Protein AF-A0A810KVC4-F1 (afdb_monomer)

Structure (mmCIF, N/CA/C/O backbone):
data_AF-A0A810KVC4-F1
#
_entry.id   AF-A0A810KVC4-F1
#
loop_
_atom_site.group_PDB
_atom_site.id
_atom_site.type_symbol
_atom_site.label_atom_id
_atom_site.label_alt_id
_atom_site.label_comp_id
_atom_site.label_asym_id
_atom_site.label_entity_id
_atom_site.label_seq_id
_atom_site.pdbx_PDB_ins_code
_atom_site.Cartn_x
_atom_site.Cartn_y
_atom_site.Cartn_z
_atom_site.occupancy
_atom_site.B_iso_or_equiv
_atom_site.auth_seq_id
_atom_site.auth_comp_id
_atom_site.auth_asym_id
_atom_site.auth_atom_id
_atom_site.pdbx_PDB_model_num
ATOM 1 N N . MET A 1 1 ? 12.530 -41.867 -16.607 1.00 44.31 1 MET A N 1
ATOM 2 C CA . MET A 1 1 ? 12.886 -40.436 -16.521 1.00 44.31 1 MET A CA 1
ATOM 3 C C . MET A 1 1 ? 11.573 -39.671 -16.489 1.00 44.31 1 MET A C 1
ATOM 5 O O . MET A 1 1 ? 10.912 -39.566 -17.511 1.00 44.31 1 MET A O 1
ATOM 9 N N . THR A 1 2 ? 11.108 -39.337 -15.288 1.00 35.00 2 THR A N 1
ATOM 10 C CA . THR A 1 2 ? 9.745 -38.849 -15.027 1.00 35.00 2 THR A CA 1
ATOM 11 C C . THR A 1 2 ? 9.723 -37.329 -15.136 1.00 35.00 2 THR A C 1
ATOM 13 O O . THR A 1 2 ? 10.306 -36.657 -14.290 1.00 35.00 2 THR A O 1
ATOM 16 N N . THR A 1 3 ? 9.064 -36.787 -16.158 1.00 39.09 3 THR A N 1
ATOM 17 C CA . THR A 1 3 ? 8.837 -35.341 -16.299 1.00 39.09 3 THR A CA 1
ATOM 18 C C . THR A 1 3 ? 7.452 -35.015 -15.741 1.00 39.09 3 THR A C 1
ATOM 20 O O . THR A 1 3 ? 6.443 -35.468 -16.276 1.00 39.09 3 THR A O 1
ATOM 23 N N . LEU A 1 4 ? 7.413 -34.283 -14.625 1.00 44.81 4 LEU A N 1
ATOM 24 C CA . LEU A 1 4 ? 6.194 -33.745 -14.010 1.00 44.81 4 LEU A CA 1
ATOM 25 C C . LEU A 1 4 ? 5.683 -32.495 -14.765 1.00 44.81 4 LEU A C 1
ATOM 27 O O . LEU A 1 4 ? 6.444 -31.885 -15.519 1.00 44.81 4 LEU A O 1
ATOM 31 N N . PRO A 1 5 ? 4.391 -32.144 -14.606 1.00 47.75 5 PRO A N 1
ATOM 32 C CA . PRO A 1 5 ? 3.626 -31.386 -15.589 1.00 47.75 5 PRO A CA 1
ATOM 33 C C . PRO A 1 5 ? 3.784 -29.869 -15.453 1.00 47.75 5 PRO A C 1
ATOM 35 O O . PRO A 1 5 ? 4.042 -29.336 -14.374 1.00 47.75 5 PRO A O 1
ATOM 38 N N . GLY A 1 6 ? 3.566 -29.187 -16.581 1.00 47.91 6 GLY A N 1
ATOM 39 C CA . GLY A 1 6 ? 3.494 -27.736 -16.680 1.00 47.91 6 GLY A CA 1
ATOM 40 C C . GLY A 1 6 ? 2.522 -27.153 -15.661 1.00 47.91 6 GLY A C 1
ATOM 41 O O . GLY A 1 6 ? 1.334 -27.474 -15.639 1.00 47.91 6 GLY A O 1
ATOM 42 N N . THR A 1 7 ? 3.051 -26.282 -14.812 1.00 51.41 7 THR A N 1
ATOM 43 C CA . THR A 1 7 ? 2.269 -25.461 -13.904 1.00 51.41 7 THR A CA 1
ATOM 44 C C . THR A 1 7 ? 1.397 -24.520 -14.726 1.00 51.41 7 THR A C 1
ATOM 46 O O . THR A 1 7 ? 1.872 -23.622 -15.422 1.00 51.41 7 THR A O 1
ATOM 49 N N . CYS A 1 8 ? 0.089 -24.746 -14.650 1.00 43.12 8 CYS A N 1
ATOM 50 C CA . CYS A 1 8 ? -0.925 -23.820 -15.120 1.00 43.12 8 CYS A CA 1
ATOM 51 C C . CYS A 1 8 ? -0.794 -22.536 -14.283 1.00 4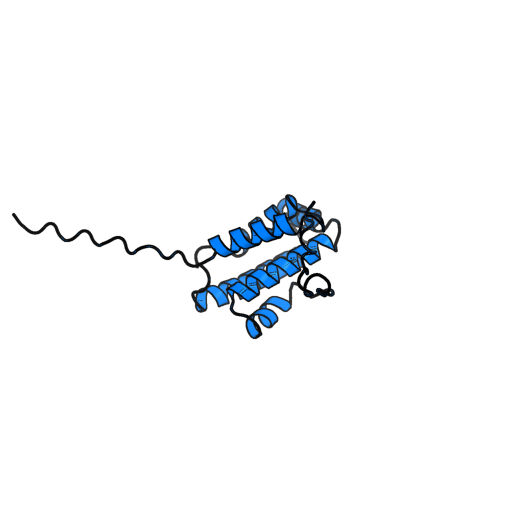3.12 8 CYS A C 1
ATOM 53 O O . CYS A 1 8 ? -1.267 -22.475 -13.147 1.00 43.12 8 CYS A O 1
ATOM 55 N N . ARG A 1 9 ? -0.066 -21.532 -14.794 1.00 48.59 9 ARG A N 1
ATOM 56 C CA . ARG A 1 9 ? -0.045 -20.195 -14.185 1.00 48.59 9 ARG A CA 1
ATOM 57 C C . ARG A 1 9 ? -1.475 -19.652 -14.221 1.00 48.59 9 ARG A C 1
ATOM 59 O O . ARG A 1 9 ? -2.103 -19.704 -15.278 1.00 48.59 9 ARG A O 1
ATOM 66 N N . PRO A 1 10 ? -2.005 -19.127 -13.109 1.00 34.47 10 PRO A N 1
ATOM 67 C CA . PRO A 1 10 ? -3.358 -18.606 -13.096 1.00 34.47 10 PRO A CA 1
ATOM 68 C C . PRO A 1 10 ? -3.491 -17.427 -14.078 1.00 34.47 10 PRO A C 1
ATOM 70 O O . PRO A 1 10 ? -2.619 -16.555 -14.182 1.00 34.47 10 PRO A O 1
ATOM 73 N N . ALA A 1 11 ? -4.603 -17.434 -14.819 1.00 38.28 11 ALA A N 1
ATOM 74 C CA . ALA A 1 11 ? -4.901 -16.563 -15.960 1.00 38.28 11 ALA A CA 1
ATOM 75 C C . ALA A 1 11 ? -4.968 -15.056 -15.632 1.00 38.28 11 ALA A C 1
ATOM 77 O O . ALA A 1 11 ? -5.100 -14.234 -16.535 1.00 38.28 11 ALA A O 1
ATOM 78 N N . TRP A 1 12 ? -4.832 -14.663 -14.364 1.00 41.62 12 TRP A N 1
ATOM 79 C CA . TRP A 1 12 ? -4.807 -13.256 -13.964 1.00 41.62 12 TRP A CA 1
ATOM 80 C C . TRP A 1 12 ? -3.481 -12.549 -14.289 1.00 41.62 12 TRP A C 1
ATOM 82 O O . TRP A 1 12 ? -3.447 -11.322 -14.325 1.00 41.62 12 TRP A O 1
ATOM 92 N N . SER A 1 13 ? -2.406 -13.293 -14.581 1.00 41.75 13 SER A N 1
ATOM 93 C CA . SER A 1 13 ? -1.058 -12.729 -14.788 1.00 41.75 13 SER A CA 1
ATOM 94 C C . SER A 1 13 ? -0.828 -12.024 -16.137 1.00 41.75 13 SER A C 1
ATOM 96 O O . SER A 1 13 ? 0.238 -11.460 -16.346 1.00 41.75 13 SER A O 1
ATOM 98 N N . SER A 1 14 ? -1.806 -12.012 -17.051 1.00 38.41 14 SER A N 1
ATOM 99 C CA . SER A 1 14 ? -1.683 -11.331 -18.358 1.00 38.41 14 SER A CA 1
ATOM 100 C C . SER A 1 14 ? -2.749 -10.259 -18.625 1.00 38.41 14 SER A C 1
ATOM 102 O O . SER A 1 14 ? -2.727 -9.616 -19.673 1.00 38.41 14 SER A O 1
ATOM 104 N N . ALA A 1 15 ? -3.662 -10.017 -17.677 1.00 37.41 15 ALA A N 1
ATOM 105 C CA . ALA A 1 15 ? -4.821 -9.143 -17.878 1.00 37.41 15 ALA A CA 1
ATOM 106 C C . ALA A 1 15 ? -4.828 -7.866 -17.012 1.00 37.41 15 ALA A C 1
ATOM 108 O O . ALA A 1 15 ? -5.868 -7.222 -16.894 1.00 37.41 15 ALA A O 1
ATOM 109 N N . ALA A 1 16 ? -3.696 -7.439 -16.446 1.00 44.31 16 ALA A N 1
ATOM 110 C CA . ALA A 1 16 ? -3.589 -6.132 -15.787 1.00 44.31 16 ALA A CA 1
ATOM 111 C C . ALA A 1 16 ? -3.318 -5.029 -16.828 1.00 44.31 16 ALA A C 1
ATOM 113 O O . ALA A 1 16 ? -2.236 -4.458 -16.956 1.00 44.31 16 ALA A O 1
ATOM 114 N N . ARG A 1 17 ? -4.334 -4.763 -17.650 1.00 49.88 17 ARG A N 1
ATOM 115 C CA . ARG A 1 17 ? -4.332 -3.703 -18.657 1.00 49.88 17 ARG A CA 1
ATOM 116 C C . ARG A 1 17 ? -4.473 -2.341 -17.964 1.00 49.88 17 ARG A C 1
ATOM 118 O O . ARG A 1 17 ? -5.576 -1.845 -17.802 1.00 49.88 17 ARG A O 1
ATOM 125 N N . ARG A 1 18 ? -3.339 -1.724 -17.621 1.00 48.41 18 ARG A N 1
ATOM 126 C CA . ARG A 1 18 ? -3.163 -0.273 -17.395 1.00 48.41 18 ARG A CA 1
ATOM 127 C C . ARG A 1 18 ? -4.209 0.377 -16.463 1.00 48.41 18 ARG A C 1
ATOM 129 O O . ARG A 1 18 ? -4.936 1.280 -16.878 1.00 48.41 18 ARG A O 1
ATOM 136 N N . THR A 1 19 ? -4.259 -0.047 -15.203 1.00 49.78 19 THR A N 1
ATOM 137 C CA . THR A 1 19 ? -5.169 0.521 -14.191 1.00 49.78 19 THR A CA 1
ATOM 138 C C . THR A 1 19 ? -4.550 1.749 -13.514 1.00 49.78 19 THR A C 1
ATOM 140 O O . THR A 1 19 ? -3.351 1.792 -13.239 1.00 49.78 19 THR A O 1
ATOM 143 N N . ARG A 1 20 ? -5.357 2.792 -13.279 1.00 53.53 20 ARG A N 1
ATOM 144 C CA . ARG A 1 20 ? -4.935 4.022 -12.591 1.00 53.53 20 ARG A CA 1
ATOM 145 C C . ARG A 1 20 ? -4.676 3.720 -11.112 1.00 53.53 20 ARG A C 1
ATOM 147 O O . ARG A 1 20 ? -5.622 3.544 -10.350 1.00 53.53 20 ARG A O 1
ATOM 154 N N . LEU A 1 21 ? -3.406 3.733 -10.709 1.00 58.00 21 LEU A N 1
ATOM 155 C CA . LEU A 1 21 ? -2.956 3.525 -9.323 1.00 58.00 21 LEU A CA 1
ATOM 156 C C . LEU A 1 21 ? -3.650 4.390 -8.272 1.00 58.00 21 LEU A C 1
ATOM 158 O O . LEU A 1 21 ? -3.716 4.013 -7.105 1.00 58.00 21 LEU A O 1
ATOM 162 N N . THR A 1 22 ? -4.132 5.555 -8.692 1.00 55.72 22 THR A N 1
ATOM 163 C CA . THR A 1 22 ? -4.599 6.615 -7.804 1.00 55.72 22 THR A CA 1
ATOM 164 C C . THR A 1 22 ? -6.122 6.663 -7.687 1.00 55.72 22 THR A C 1
ATOM 166 O O . THR A 1 22 ? -6.644 7.300 -6.780 1.00 55.72 22 THR A O 1
ATOM 169 N N . THR A 1 23 ? -6.849 5.920 -8.533 1.00 56.94 23 THR A N 1
ATOM 170 C CA . THR A 1 23 ? -8.312 5.751 -8.426 1.00 56.94 23 THR A CA 1
ATOM 171 C C . THR A 1 23 ? -8.694 4.395 -7.819 1.00 56.94 23 THR A C 1
ATOM 173 O O . THR A 1 23 ? -9.673 4.316 -7.087 1.00 56.94 23 THR A O 1
ATOM 176 N N . GLY A 1 24 ? -7.875 3.354 -8.006 1.00 68.56 24 GLY A N 1
ATOM 177 C CA . GLY A 1 24 ? -8.269 1.979 -7.680 1.00 68.56 24 GLY A CA 1
ATOM 178 C C . GLY A 1 24 ? -8.371 1.613 -6.194 1.00 68.56 24 GLY A C 1
ATOM 179 O O . GLY A 1 24 ? -8.889 0.552 -5.892 1.00 68.56 24 GLY A O 1
ATOM 180 N N . ALA A 1 25 ? -7.896 2.431 -5.249 1.00 78.06 25 ALA A N 1
ATOM 181 C CA . ALA A 1 25 ? -7.928 2.061 -3.827 1.00 78.06 25 ALA A CA 1
ATOM 182 C C . ALA A 1 25 ? -9.355 1.900 -3.273 1.00 78.06 25 ALA A C 1
ATOM 184 O O . ALA A 1 25 ? -9.607 0.967 -2.519 1.00 78.06 25 ALA A O 1
ATOM 185 N N . ARG A 1 26 ? -10.283 2.787 -3.658 1.00 80.88 26 ARG A N 1
ATOM 186 C CA . ARG A 1 26 ? -11.694 2.684 -3.251 1.00 80.88 26 ARG A CA 1
ATOM 187 C C . ARG A 1 26 ? -12.407 1.573 -4.010 1.00 80.88 26 ARG A C 1
ATOM 189 O O . ARG A 1 26 ? -13.014 0.727 -3.375 1.00 80.88 26 ARG A O 1
ATOM 196 N N . ASP A 1 27 ? -12.208 1.516 -5.324 1.00 85.00 27 ASP A N 1
ATOM 197 C CA . ASP A 1 27 ? -12.778 0.466 -6.174 1.00 85.00 27 ASP A CA 1
ATOM 198 C C . ASP A 1 27 ? -12.386 -0.941 -5.672 1.00 85.00 27 ASP A C 1
ATOM 200 O O . ASP A 1 27 ? -13.210 -1.845 -5.608 1.00 85.00 27 ASP A O 1
ATOM 204 N N . LEU A 1 28 ? -11.135 -1.123 -5.229 1.00 84.50 28 LEU A N 1
ATOM 205 C CA . LEU A 1 28 ? -10.678 -2.384 -4.639 1.00 84.50 28 LEU A CA 1
ATOM 206 C C . LEU A 1 28 ? -11.334 -2.692 -3.291 1.00 84.50 28 LEU A C 1
ATOM 208 O O . LEU A 1 28 ? -11.550 -3.861 -2.993 1.00 84.50 28 LEU A O 1
ATOM 212 N N . LEU A 1 29 ? -11.609 -1.680 -2.468 1.00 86.75 29 LEU A N 1
ATOM 213 C CA . LEU A 1 29 ? -12.285 -1.859 -1.179 1.00 86.75 29 LEU A CA 1
ATOM 214 C C . LEU A 1 29 ? -13.776 -2.171 -1.342 1.00 86.75 29 LEU A C 1
ATOM 216 O O . LEU A 1 29 ? -14.348 -2.822 -0.472 1.00 86.75 29 LEU A O 1
ATOM 220 N N . ASP A 1 30 ? -14.389 -1.747 -2.448 1.00 87.56 30 ASP A N 1
ATOM 221 C CA . ASP A 1 30 ? -15.768 -2.112 -2.784 1.00 87.56 30 ASP A CA 1
ATOM 222 C C . ASP A 1 30 ? -15.880 -3.594 -3.193 1.00 87.56 3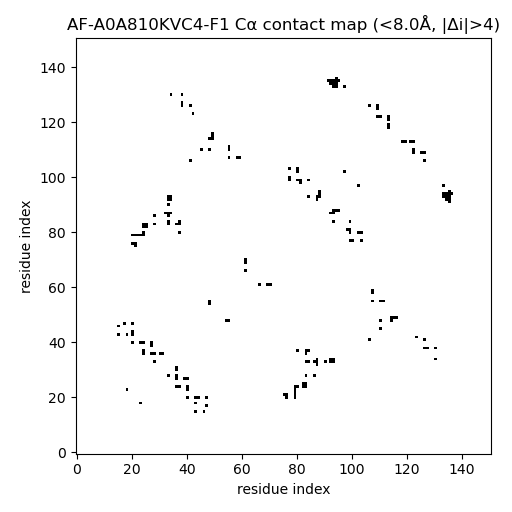0 ASP A C 1
ATOM 224 O O . ASP A 1 30 ? -16.927 -4.218 -3.015 1.00 87.56 30 ASP A O 1
ATOM 228 N N . GLU A 1 31 ? -14.797 -4.180 -3.714 1.00 86.69 31 GLU A N 1
ATOM 229 C CA . GLU A 1 31 ? -14.771 -5.556 -4.224 1.00 86.69 31 GLU A CA 1
ATOM 230 C C . GLU A 1 31 ? -14.123 -6.571 -3.267 1.00 86.69 31 GLU A C 1
ATOM 232 O O . GLU A 1 31 ? -14.431 -7.764 -3.328 1.00 86.69 31 GLU A O 1
ATOM 237 N N . LEU A 1 32 ? -13.196 -6.136 -2.407 1.00 86.50 32 LEU A N 1
ATOM 238 C CA . LEU A 1 32 ? -12.323 -7.015 -1.628 1.00 86.50 32 LEU A CA 1
ATOM 239 C C . LEU A 1 32 ? -12.227 -6.585 -0.157 1.00 86.50 32 LEU A C 1
ATOM 241 O O . LEU A 1 32 ? -12.209 -5.391 0.144 1.00 86.50 32 LEU A O 1
ATOM 245 N N . PRO A 1 33 ? -12.029 -7.542 0.774 1.00 88.50 33 PRO A N 1
ATOM 246 C CA . PRO A 1 33 ? -11.611 -7.219 2.134 1.00 88.50 33 PRO A CA 1
ATOM 247 C C . PRO A 1 33 ? -1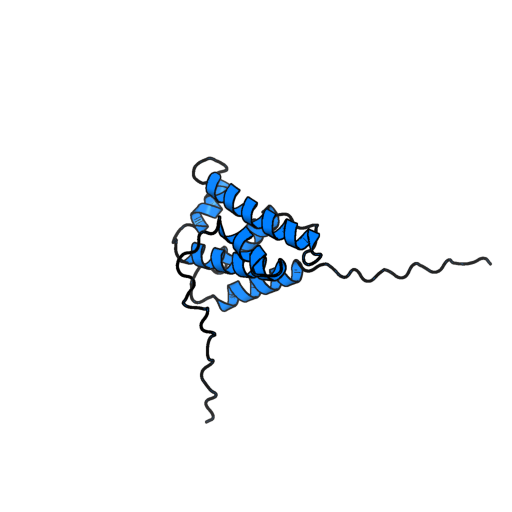0.328 -6.369 2.138 1.00 88.50 33 PRO A C 1
ATOM 249 O O . PRO A 1 33 ? -9.455 -6.602 1.293 1.00 88.50 33 PRO A O 1
ATOM 252 N N . PRO A 1 34 ? -10.141 -5.442 3.096 1.00 89.75 34 PRO A N 1
ATOM 253 C CA . PRO A 1 34 ? -9.031 -4.487 3.087 1.00 89.75 34 PRO A CA 1
ATOM 254 C C . PRO A 1 34 ? -7.634 -5.091 2.913 1.00 89.75 34 PRO A C 1
ATOM 256 O O . PRO A 1 34 ? -6.824 -4.560 2.155 1.00 89.75 34 PRO A O 1
ATOM 259 N N . ALA A 1 35 ? -7.346 -6.229 3.551 1.00 88.62 35 ALA A N 1
ATOM 260 C CA . ALA A 1 35 ? -6.058 -6.904 3.383 1.00 88.62 35 ALA A CA 1
ATOM 261 C C . ALA A 1 35 ? -5.848 -7.425 1.945 1.00 88.62 35 ALA A C 1
ATOM 263 O O . ALA A 1 35 ? -4.754 -7.314 1.387 1.00 88.62 35 ALA A O 1
ATOM 264 N N . ALA A 1 36 ? -6.898 -7.958 1.314 1.00 88.38 36 ALA A N 1
ATOM 265 C CA . ALA A 1 36 ? -6.848 -8.419 -0.072 1.00 88.38 36 ALA A CA 1
ATOM 266 C C . ALA A 1 36 ? -6.784 -7.241 -1.061 1.00 88.38 36 ALA A C 1
ATOM 268 O O . ALA A 1 36 ? -6.014 -7.294 -2.023 1.00 88.38 36 ALA A O 1
ATOM 269 N N . ALA A 1 37 ? -7.524 -6.161 -0.789 1.00 90.75 37 ALA A N 1
ATOM 270 C CA . ALA A 1 37 ? -7.447 -4.909 -1.537 1.00 90.75 37 ALA A CA 1
ATOM 271 C C . ALA A 1 37 ? -6.020 -4.340 -1.515 1.00 90.75 37 ALA A C 1
ATOM 273 O O . ALA A 1 37 ? -5.473 -4.002 -2.565 1.00 90.75 37 ALA A O 1
ATOM 274 N N . LEU A 1 38 ? -5.373 -4.324 -0.343 1.00 90.19 38 LEU A N 1
ATOM 275 C CA . LEU A 1 38 ? -4.000 -3.847 -0.196 1.00 90.19 38 LEU A CA 1
ATOM 276 C C . LEU A 1 38 ? -3.013 -4.680 -1.015 1.00 90.19 38 LEU A C 1
ATOM 278 O O . LEU A 1 38 ? -2.233 -4.126 -1.791 1.00 90.19 38 LEU A O 1
ATOM 282 N N . ARG A 1 39 ? -3.084 -6.013 -0.908 1.00 90.38 39 ARG A N 1
ATOM 283 C CA . ARG A 1 39 ? -2.219 -6.911 -1.685 1.00 90.38 39 ARG A CA 1
ATOM 284 C C . ARG A 1 39 ? -2.396 -6.682 -3.185 1.00 90.38 39 ARG A C 1
ATOM 286 O O . ARG A 1 39 ? -1.403 -6.591 -3.906 1.00 90.38 39 ARG A O 1
ATOM 293 N N . ARG A 1 40 ? -3.640 -6.547 -3.650 1.00 87.81 40 ARG A N 1
ATOM 294 C CA . ARG A 1 40 ? -3.952 -6.308 -5.064 1.00 87.81 40 ARG A CA 1
ATOM 295 C C . ARG A 1 40 ? -3.497 -4.930 -5.542 1.00 87.81 40 ARG A C 1
ATOM 297 O O . ARG A 1 40 ? -3.124 -4.776 -6.705 1.00 87.81 40 ARG A O 1
ATOM 304 N N . TRP A 1 41 ? -3.527 -3.927 -4.672 1.00 89.06 41 TRP A N 1
ATOM 305 C CA . TRP A 1 41 ? -2.995 -2.600 -4.962 1.00 89.06 41 TRP A CA 1
ATOM 306 C C . TRP A 1 41 ? -1.463 -2.627 -5.109 1.00 89.06 41 TRP A C 1
ATOM 308 O O . TRP A 1 41 ? -0.932 -2.053 -6.059 1.00 89.06 41 TRP A O 1
ATOM 318 N N . MET A 1 42 ? -0.756 -3.374 -4.253 1.00 87.94 42 MET A N 1
ATOM 319 C CA . MET A 1 42 ? 0.703 -3.546 -4.346 1.00 87.94 42 MET A CA 1
ATOM 320 C C . MET A 1 42 ? 1.147 -4.218 -5.654 1.00 87.94 42 MET A C 1
ATOM 322 O O . MET A 1 42 ? 2.151 -3.804 -6.233 1.00 87.94 42 MET A O 1
ATOM 326 N N . ASP A 1 43 ? 0.398 -5.212 -6.150 1.00 85.12 43 ASP A N 1
ATOM 327 C CA . ASP A 1 43 ? 0.668 -5.821 -7.467 1.00 85.12 43 ASP A CA 1
ATOM 328 C C . ASP A 1 43 ? 0.591 -4.783 -8.589 1.00 85.12 43 ASP A C 1
ATOM 330 O O . ASP A 1 43 ? 1.500 -4.676 -9.409 1.00 85.12 43 ASP A O 1
ATOM 334 N N . GLN A 1 44 ? 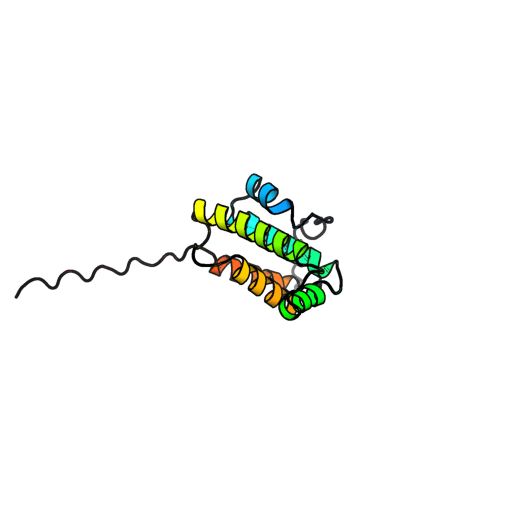-0.467 -3.965 -8.591 1.00 82.81 44 GLN A N 1
ATOM 335 C CA . GLN A 1 44 ? -0.652 -2.916 -9.597 1.00 82.81 44 GLN A CA 1
ATOM 336 C C . GLN A 1 44 ? 0.459 -1.862 -9.539 1.00 82.81 44 GLN A C 1
ATOM 338 O O . GLN A 1 44 ? 0.850 -1.317 -10.572 1.00 82.81 44 GLN A O 1
ATOM 343 N N . PHE A 1 45 ? 0.978 -1.576 -8.343 1.00 80.44 45 PHE A N 1
ATOM 344 C CA . PHE A 1 45 ? 2.117 -0.679 -8.168 1.00 80.44 45 PHE A CA 1
ATOM 345 C C . PHE A 1 45 ? 3.396 -1.261 -8.777 1.00 80.44 45 PHE A C 1
ATOM 347 O O . PHE A 1 45 ? 4.106 -0.552 -9.493 1.00 80.44 45 PHE A O 1
ATOM 354 N N . GLY A 1 46 ? 3.637 -2.560 -8.585 1.00 79.12 46 GLY A N 1
ATOM 355 C CA . GLY A 1 46 ? 4.729 -3.277 -9.243 1.00 79.12 46 GLY A CA 1
ATOM 356 C C . GLY A 1 46 ? 4.618 -3.261 -10.768 1.00 79.12 46 GLY A C 1
ATOM 357 O O . GLY A 1 46 ? 5.579 -2.900 -11.448 1.00 79.12 46 GLY A O 1
ATOM 358 N N . ASP A 1 47 ? 3.434 -3.562 -11.308 1.00 77.75 47 ASP A N 1
ATOM 359 C CA . ASP A 1 47 ? 3.172 -3.539 -12.755 1.00 77.75 47 ASP A CA 1
ATOM 360 C C . ASP A 1 47 ? 3.416 -2.148 -13.358 1.00 77.75 47 ASP A C 1
ATOM 362 O O . ASP A 1 47 ? 3.976 -2.005 -14.451 1.00 77.75 47 ASP A O 1
ATOM 366 N N . TRP A 1 48 ? 3.021 -1.096 -12.637 1.00 75.56 48 TRP A N 1
ATOM 367 C CA . TRP A 1 48 ? 3.255 0.284 -13.046 1.00 75.56 48 TRP A CA 1
ATOM 368 C C . TRP A 1 48 ? 4.748 0.616 -13.092 1.00 75.56 48 TRP A C 1
ATOM 370 O O . TRP A 1 48 ? 5.211 1.113 -14.124 1.00 75.56 48 TRP A O 1
ATOM 380 N N . ILE A 1 49 ? 5.502 0.296 -12.031 1.00 73.81 49 ILE A N 1
ATOM 381 C CA . ILE A 1 49 ? 6.964 0.479 -11.978 1.00 73.81 49 ILE A CA 1
ATOM 382 C C . ILE A 1 49 ? 7.650 -0.271 -13.122 1.00 73.81 49 ILE A C 1
ATOM 384 O O . ILE A 1 49 ? 8.490 0.310 -13.808 1.00 73.81 49 ILE A O 1
ATOM 388 N N . ALA A 1 50 ? 7.258 -1.521 -13.373 1.00 71.25 50 ALA A N 1
ATOM 389 C CA . ALA A 1 50 ? 7.836 -2.346 -14.430 1.00 71.25 50 ALA A CA 1
ATOM 390 C C . ALA A 1 50 ? 7.534 -1.812 -15.842 1.00 71.25 50 ALA A C 1
ATOM 392 O O . ALA A 1 50 ? 8.350 -1.955 -16.751 1.00 71.25 50 ALA A O 1
ATOM 393 N N . THR A 1 51 ? 6.366 -1.194 -16.041 1.00 67.75 51 THR A N 1
ATOM 394 C CA . THR A 1 51 ? 5.941 -0.687 -17.355 1.00 67.75 51 THR A CA 1
ATOM 395 C C . THR A 1 51 ? 6.581 0.660 -17.690 1.00 67.75 51 THR A C 1
ATOM 397 O O . THR A 1 51 ? 6.908 0.929 -18.848 1.00 67.75 51 THR A O 1
ATOM 400 N N . LYS A 1 52 ? 6.755 1.539 -16.698 1.00 64.25 52 LYS A N 1
ATOM 401 C CA . LYS A 1 52 ? 7.333 2.870 -16.904 1.00 64.25 52 LYS A CA 1
ATOM 402 C C . LYS A 1 52 ? 8.809 2.839 -16.497 1.00 64.25 52 LYS A C 1
ATOM 404 O O . LYS A 1 52 ? 9.173 3.222 -15.387 1.00 64.25 52 LYS A O 1
ATOM 409 N N . ASN A 1 53 ? 9.653 2.368 -17.416 1.00 55.88 53 ASN A N 1
ATOM 410 C CA . ASN A 1 53 ? 11.113 2.387 -17.267 1.00 55.88 53 ASN A CA 1
ATOM 411 C C . ASN A 1 53 ? 11.592 3.745 -16.706 1.00 55.88 53 ASN A C 1
ATOM 413 O O . ASN A 1 53 ? 11.199 4.792 -17.220 1.00 55.88 53 ASN A O 1
ATOM 417 N N . GLY A 1 54 ? 12.413 3.725 -15.651 1.00 61.84 54 GLY A N 1
ATOM 418 C CA . GLY A 1 54 ? 12.957 4.928 -14.997 1.00 61.84 54 GLY A CA 1
ATOM 419 C C . GLY A 1 54 ? 12.045 5.582 -13.950 1.00 61.84 54 GLY A C 1
ATOM 420 O O . GLY A 1 54 ? 12.417 6.579 -13.335 1.00 61.84 54 GLY A O 1
ATOM 421 N N . MET A 1 55 ? 10.853 5.041 -13.695 1.00 68.12 55 MET A N 1
ATOM 422 C CA . MET A 1 55 ? 9.966 5.579 -12.662 1.00 68.12 55 MET A CA 1
ATOM 423 C C . MET A 1 55 ? 10.405 5.249 -11.243 1.00 68.12 55 MET A C 1
ATOM 425 O O . MET A 1 55 ? 10.137 6.022 -10.331 1.00 68.12 55 MET A O 1
ATOM 429 N N . LEU A 1 56 ? 11.096 4.130 -11.055 1.00 66.88 56 LEU A N 1
ATOM 430 C CA . LEU A 1 56 ? 11.728 3.846 -9.778 1.00 66.88 56 LEU A CA 1
ATOM 431 C C . LEU A 1 56 ? 12.839 4.855 -9.484 1.00 66.88 56 LEU A C 1
ATOM 433 O O . LEU A 1 56 ? 12.864 5.423 -8.400 1.00 66.88 56 LEU A O 1
ATOM 437 N N . ASP A 1 57 ? 13.672 5.159 -10.481 1.00 66.12 57 ASP A N 1
ATOM 438 C CA . ASP A 1 57 ? 14.689 6.211 -10.379 1.00 66.12 57 ASP A CA 1
ATOM 439 C C . ASP A 1 57 ? 14.042 7.575 -10.127 1.00 66.12 57 ASP A C 1
ATOM 441 O O . ASP A 1 57 ? 14.552 8.372 -9.350 1.00 66.12 57 ASP A O 1
ATOM 445 N N . THR A 1 58 ? 12.865 7.817 -10.712 1.00 68.06 58 THR A N 1
ATOM 446 C CA . THR A 1 58 ? 12.055 9.006 -10.429 1.00 68.06 58 THR A CA 1
ATOM 447 C C . THR A 1 58 ? 11.572 9.020 -8.976 1.00 68.06 58 THR A C 1
ATOM 449 O O . THR A 1 58 ? 11.734 10.029 -8.308 1.00 68.06 58 THR A O 1
ATOM 452 N N . LEU A 1 59 ? 11.023 7.919 -8.450 1.00 66.62 59 LEU A N 1
ATOM 453 C CA . LEU A 1 59 ? 10.578 7.816 -7.052 1.00 66.62 59 LEU A CA 1
ATOM 454 C C . LEU A 1 59 ? 11.740 7.983 -6.063 1.00 66.62 59 LEU A C 1
ATOM 456 O O . LEU A 1 59 ? 11.580 8.648 -5.043 1.00 66.62 59 LEU A O 1
ATOM 460 N N . LEU A 1 60 ? 12.908 7.421 -6.374 1.00 68.19 60 LEU A N 1
ATOM 461 C CA . LEU A 1 60 ? 14.126 7.594 -5.583 1.00 68.19 60 LEU A CA 1
ATOM 462 C C . LEU A 1 60 ? 14.605 9.048 -5.636 1.00 68.19 60 LEU A C 1
ATOM 464 O O . LEU A 1 60 ? 14.819 9.654 -4.591 1.00 68.19 60 LEU A O 1
ATOM 468 N N . ALA A 1 61 ? 14.654 9.648 -6.827 1.00 65.31 61 ALA A N 1
ATOM 469 C CA . ALA A 1 61 ? 14.963 11.063 -6.994 1.00 65.31 61 ALA A CA 1
ATOM 470 C C . ALA A 1 61 ? 13.937 11.970 -6.299 1.00 65.31 61 ALA A C 1
ATOM 472 O O . ALA A 1 61 ? 14.292 13.050 -5.861 1.00 65.31 61 ALA A O 1
ATOM 473 N N . MET A 1 62 ? 12.677 11.559 -6.147 1.00 64.19 62 MET A N 1
ATOM 474 C CA . MET A 1 62 ? 11.666 12.318 -5.401 1.00 64.19 62 MET A CA 1
ATOM 475 C C . MET A 1 62 ? 11.889 12.291 -3.892 1.00 64.19 62 MET A C 1
ATOM 477 O O . MET A 1 62 ? 11.604 13.282 -3.224 1.00 64.19 62 MET A O 1
ATOM 481 N N . ILE A 1 63 ? 12.355 11.160 -3.358 1.00 63.22 63 ILE A N 1
ATOM 482 C CA . ILE A 1 63 ? 12.751 11.054 -1.950 1.00 63.22 63 ILE A CA 1
ATOM 483 C C . ILE A 1 63 ? 13.979 11.935 -1.694 1.00 63.22 63 ILE A C 1
ATOM 485 O O . ILE A 1 63 ? 14.024 12.619 -0.677 1.00 63.22 63 ILE A O 1
ATOM 489 N N . ASP A 1 64 ? 14.927 11.946 -2.633 1.00 59.47 64 ASP A N 1
ATOM 490 C CA . ASP A 1 64 ? 16.218 12.628 -2.494 1.00 59.47 64 ASP A CA 1
ATOM 491 C C . ASP A 1 64 ? 16.148 14.140 -2.806 1.00 59.47 64 ASP A C 1
ATOM 493 O O . ASP A 1 64 ? 16.762 14.955 -2.123 1.00 59.47 64 ASP A O 1
ATOM 497 N N . ALA A 1 65 ? 15.366 14.547 -3.814 1.00 57.56 65 ALA A N 1
ATOM 498 C CA . ALA A 1 65 ? 15.297 15.931 -4.302 1.00 57.56 65 ALA A CA 1
ATOM 499 C C . ALA A 1 65 ? 14.270 16.806 -3.574 1.00 57.56 65 ALA A C 1
ATOM 501 O O . ALA A 1 65 ? 14.294 18.025 -3.727 1.00 57.56 65 ALA A O 1
ATOM 502 N N . GLY A 1 66 ? 13.348 16.211 -2.815 1.00 54.25 66 GLY A N 1
ATOM 503 C CA . GLY A 1 66 ? 12.441 16.942 -1.935 1.00 54.25 66 GLY A CA 1
ATOM 504 C C . GLY A 1 66 ? 11.455 17.932 -2.577 1.00 54.25 66 GLY A C 1
ATOM 505 O O . GLY A 1 66 ? 10.660 18.467 -1.818 1.00 54.25 66 GLY A O 1
ATOM 506 N N . GLU A 1 67 ? 11.430 18.192 -3.899 1.00 50.62 67 GLU A N 1
ATOM 507 C CA . GLU A 1 67 ? 10.569 19.264 -4.441 1.00 50.62 67 GLU A CA 1
ATOM 508 C C . GLU A 1 67 ? 9.980 19.094 -5.872 1.00 50.62 67 GLU A C 1
ATOM 510 O O . GLU A 1 67 ? 10.608 18.661 -6.842 1.00 50.62 67 GLU A O 1
ATOM 515 N N . VAL A 1 68 ? 8.714 19.531 -5.939 1.00 49.19 68 VAL A N 1
ATOM 516 C CA . VAL A 1 68 ? 7.764 19.868 -7.025 1.00 49.19 68 VAL A CA 1
ATOM 517 C C . VAL A 1 68 ? 7.430 18.874 -8.149 1.00 49.19 68 VAL A C 1
ATOM 519 O O . VAL A 1 68 ? 6.244 18.604 -8.344 1.00 49.19 68 VAL A O 1
ATOM 522 N N . ALA A 1 69 ? 8.378 18.336 -8.924 1.00 50.75 69 ALA A N 1
ATOM 523 C CA . ALA A 1 69 ? 8.038 17.756 -10.246 1.00 50.75 69 ALA A CA 1
ATOM 524 C C . ALA A 1 69 ? 7.091 16.535 -10.195 1.00 50.75 69 ALA A C 1
ATOM 526 O O . ALA A 1 69 ? 6.359 16.255 -11.145 1.00 50.75 69 ALA A O 1
ATOM 527 N N . HIS A 1 70 ? 7.069 15.832 -9.063 1.00 57.56 70 HIS A N 1
ATOM 528 C CA . HIS A 1 70 ? 6.255 14.633 -8.868 1.00 57.56 70 HIS A CA 1
ATOM 529 C C . HIS A 1 70 ? 5.555 14.586 -7.500 1.00 57.56 70 HIS A C 1
ATOM 531 O O . HIS A 1 70 ? 5.030 13.541 -7.105 1.00 57.56 70 HIS A O 1
ATOM 537 N N . ALA A 1 71 ? 5.507 15.713 -6.779 1.00 65.12 71 ALA A N 1
ATOM 538 C CA . ALA A 1 71 ? 4.864 15.807 -5.467 1.00 65.12 71 ALA A CA 1
ATOM 539 C C . ALA A 1 71 ? 3.397 15.343 -5.511 1.00 65.12 71 ALA A C 1
ATOM 541 O O . ALA A 1 71 ? 2.950 14.623 -4.621 1.00 65.12 71 ALA A O 1
ATOM 542 N N . GLN A 1 72 ? 2.691 15.653 -6.604 1.00 69.38 72 GLN A N 1
ATOM 543 C CA . GLN A 1 72 ? 1.318 15.209 -6.838 1.00 69.38 72 GLN A CA 1
ATOM 544 C C . GLN A 1 72 ? 1.203 13.678 -6.914 1.00 69.38 72 GLN A C 1
ATOM 546 O O . GLN A 1 72 ? 0.366 13.086 -6.243 1.00 69.38 72 GLN A O 1
ATOM 551 N N . THR A 1 73 ? 2.077 13.008 -7.671 1.00 69.75 73 THR A N 1
ATOM 552 C CA . THR A 1 73 ? 2.066 11.540 -7.785 1.00 69.75 73 THR A CA 1
ATOM 553 C C . THR A 1 73 ? 2.393 10.868 -6.451 1.00 69.75 73 THR A C 1
ATOM 555 O O . THR A 1 73 ? 1.762 9.875 -6.096 1.00 69.75 73 THR A O 1
ATOM 558 N N . ARG A 1 74 ? 3.336 11.428 -5.680 1.00 72.25 74 ARG A N 1
ATOM 559 C CA . ARG A 1 74 ? 3.642 10.956 -4.320 1.00 72.25 74 ARG A CA 1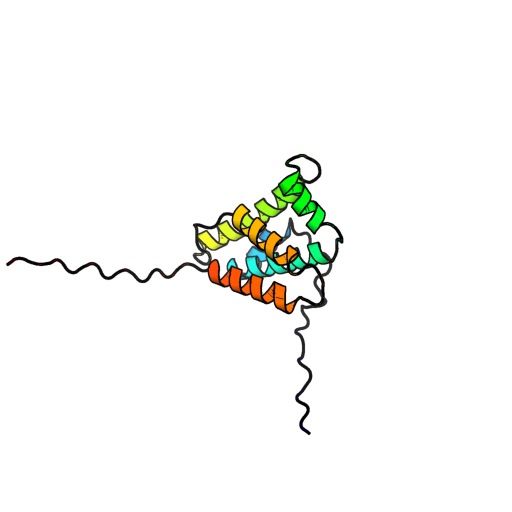
ATOM 560 C C . ARG A 1 74 ? 2.448 11.117 -3.385 1.00 72.25 74 ARG A C 1
ATOM 562 O O . ARG A 1 74 ? 2.120 10.182 -2.662 1.00 72.25 74 ARG A O 1
ATOM 569 N N . ALA A 1 75 ? 1.809 12.283 -3.399 1.00 78.69 75 ALA A N 1
ATOM 570 C CA . ALA A 1 75 ? 0.646 12.567 -2.569 1.00 78.69 75 ALA A CA 1
ATOM 571 C C . ALA A 1 75 ? -0.526 11.634 -2.906 1.00 78.69 75 ALA A C 1
ATOM 573 O O . ALA A 1 75 ? -1.166 11.100 -2.003 1.00 78.69 75 ALA A O 1
ATOM 574 N N . GLU A 1 76 ? -0.774 11.376 -4.192 1.00 78.62 76 GLU A N 1
ATOM 575 C CA . GLU A 1 76 ? -1.816 10.446 -4.628 1.00 78.62 76 GLU A CA 1
ATOM 576 C C . GLU A 1 76 ? -1.516 8.993 -4.217 1.00 78.62 76 GLU A C 1
ATOM 578 O O . GLU A 1 76 ? -2.422 8.292 -3.765 1.00 78.62 76 GLU A O 1
ATOM 583 N N . LEU A 1 77 ? -0.255 8.548 -4.308 1.00 79.31 77 LEU A N 1
ATOM 584 C CA . LEU A 1 77 ? 0.177 7.228 -3.827 1.00 79.31 77 LEU A CA 1
ATOM 585 C C . LEU A 1 77 ? -0.034 7.072 -2.320 1.00 79.31 77 LEU A C 1
ATOM 587 O O . LEU A 1 77 ? -0.643 6.096 -1.884 1.00 79.31 77 LEU A O 1
ATOM 591 N N . LEU A 1 78 ? 0.431 8.040 -1.528 1.00 84.81 78 LEU A N 1
ATOM 592 C CA . LEU A 1 78 ? 0.253 8.015 -0.076 1.00 84.81 78 LEU A CA 1
ATOM 593 C C . LEU A 1 78 ? -1.229 8.056 0.299 1.00 84.81 78 LEU A C 1
ATOM 595 O O . LEU A 1 78 ? -1.660 7.286 1.146 1.00 84.81 78 LEU A O 1
ATOM 599 N N . THR A 1 79 ? -2.036 8.866 -0.390 1.00 87.50 79 THR A N 1
ATOM 600 C CA . THR A 1 79 ? -3.490 8.923 -0.168 1.00 87.50 79 THR A CA 1
ATOM 601 C C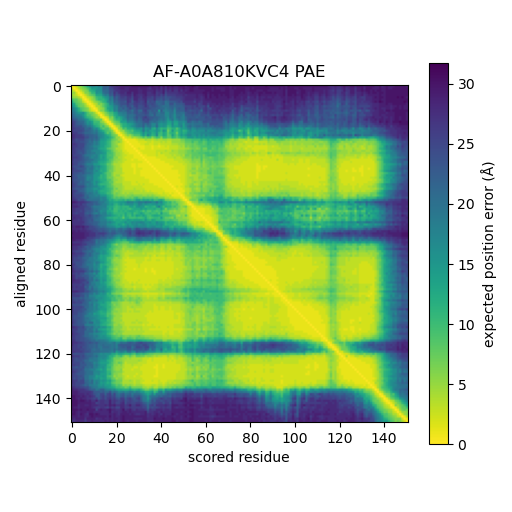 . THR A 1 79 ? -4.162 7.573 -0.432 1.00 87.50 79 THR A C 1
ATOM 603 O O . THR A 1 79 ? -5.033 7.155 0.337 1.00 87.50 79 THR A O 1
ATOM 606 N N . ALA A 1 80 ? -3.762 6.871 -1.497 1.00 87.19 80 ALA A N 1
ATOM 607 C CA . ALA A 1 80 ? -4.276 5.542 -1.813 1.00 87.19 80 ALA A CA 1
ATOM 608 C C . ALA A 1 80 ? -3.916 4.522 -0.720 1.00 87.19 80 ALA A C 1
ATOM 610 O O . ALA A 1 80 ? -4.800 3.811 -0.241 1.00 87.19 80 ALA A O 1
ATOM 611 N N . ILE A 1 81 ? -2.654 4.506 -0.276 1.00 89.38 81 ILE A N 1
ATOM 612 C CA . ILE A 1 81 ? -2.196 3.645 0.823 1.00 89.38 81 ILE A CA 1
ATOM 613 C C . ILE A 1 81 ? -2.982 3.943 2.102 1.00 89.38 81 ILE A C 1
ATOM 615 O O . ILE A 1 81 ? -3.552 3.027 2.692 1.00 89.38 81 ILE A O 1
ATOM 619 N N . THR A 1 82 ? -3.063 5.215 2.503 1.00 90.69 82 THR A N 1
ATOM 620 C CA . THR A 1 82 ? -3.792 5.645 3.703 1.00 90.69 82 THR A CA 1
ATOM 621 C C . THR A 1 82 ? -5.242 5.184 3.663 1.00 90.69 82 THR A C 1
ATOM 623 O O . THR A 1 82 ? -5.726 4.626 4.640 1.00 90.69 82 THR A O 1
ATOM 626 N N . THR A 1 83 ? -5.919 5.326 2.520 1.00 91.25 83 THR A N 1
ATOM 627 C CA . THR A 1 83 ? -7.323 4.909 2.368 1.00 91.25 83 THR A CA 1
ATOM 628 C C . THR A 1 83 ? -7.515 3.417 2.663 1.00 91.25 83 THR A C 1
ATOM 630 O O . THR A 1 83 ? -8.435 3.042 3.389 1.00 91.25 83 THR A O 1
ATOM 633 N N . ILE A 1 84 ? -6.641 2.559 2.130 1.00 90.25 84 ILE A N 1
ATOM 634 C CA . ILE A 1 84 ? -6.734 1.106 2.330 1.00 90.25 84 ILE A CA 1
ATOM 635 C C . ILE A 1 84 ? -6.337 0.722 3.760 1.00 90.25 84 ILE A C 1
ATOM 637 O O . ILE A 1 84 ? -7.016 -0.091 4.390 1.00 90.25 84 ILE A O 1
ATOM 641 N N . CYS A 1 85 ? -5.275 1.328 4.297 1.00 90.19 85 CYS A N 1
ATOM 642 C CA . CYS A 1 85 ? -4.830 1.101 5.671 1.00 90.19 85 CYS A CA 1
ATOM 643 C C . CYS A 1 85 ? -5.895 1.516 6.692 1.00 90.19 85 CYS A C 1
ATOM 645 O O . CYS A 1 85 ? -6.149 0.783 7.647 1.00 90.19 85 CYS A O 1
ATOM 647 N N . ASP A 1 86 ? -6.563 2.648 6.475 1.00 90.62 86 ASP A N 1
ATOM 648 C CA . ASP A 1 86 ? -7.635 3.129 7.341 1.00 90.62 86 ASP A CA 1
ATOM 649 C C . ASP A 1 86 ? -8.828 2.174 7.343 1.00 90.62 86 ASP A C 1
ATOM 651 O O . ASP A 1 86 ? -9.331 1.826 8.414 1.00 90.62 86 ASP A O 1
ATOM 655 N N . ALA A 1 87 ? -9.235 1.692 6.166 1.00 89.62 87 ALA A N 1
ATOM 656 C CA . ALA A 1 87 ? -10.286 0.688 6.045 1.00 89.62 87 ALA A CA 1
ATOM 657 C C . ALA A 1 87 ? -9.901 -0.625 6.750 1.00 89.62 87 ALA A C 1
ATOM 659 O O . ALA A 1 87 ? -10.699 -1.175 7.507 1.00 89.62 87 ALA A O 1
ATOM 660 N N . GLY A 1 88 ? -8.664 -1.099 6.570 1.00 88.62 88 GLY A N 1
ATOM 661 C CA . GLY A 1 88 ? -8.183 -2.322 7.216 1.00 88.62 88 GLY A CA 1
ATOM 662 C C . GLY A 1 88 ? -8.041 -2.204 8.727 1.00 88.62 88 GLY A C 1
ATOM 663 O O . GLY A 1 88 ? -8.348 -3.151 9.446 1.00 88.62 88 GLY A O 1
ATOM 664 N N . ARG A 1 89 ? -7.668 -1.029 9.234 1.00 89.31 89 ARG A N 1
ATOM 665 C CA . ARG A 1 89 ? -7.638 -0.744 10.672 1.00 89.31 89 ARG A CA 1
ATOM 666 C C . ARG A 1 89 ? -9.043 -0.723 11.276 1.00 89.31 89 ARG A C 1
ATOM 668 O O . ARG A 1 89 ? -9.225 -1.227 12.378 1.00 89.31 89 ARG A O 1
ATOM 675 N N . VAL A 1 90 ? -10.028 -0.158 10.573 1.00 88.88 90 VAL A N 1
ATOM 676 C CA . VAL A 1 90 ? -11.439 -0.174 11.007 1.00 88.88 90 VAL A CA 1
ATOM 677 C C . VAL A 1 90 ? -12.008 -1.594 10.991 1.00 88.88 90 VAL A C 1
ATOM 679 O O . VAL A 1 90 ? -12.709 -1.971 11.925 1.00 88.88 90 VAL A O 1
ATOM 682 N N . ALA A 1 91 ? -11.675 -2.390 9.973 1.00 88.38 91 ALA A N 1
ATOM 683 C CA . ALA A 1 91 ? -12.082 -3.792 9.877 1.00 88.38 91 ALA A CA 1
ATOM 684 C C . ALA A 1 91 ? -11.367 -4.709 10.889 1.00 88.38 91 ALA A C 1
ATOM 686 O O . ALA A 1 91 ? -11.846 -5.804 11.168 1.00 88.38 91 ALA A O 1
ATOM 687 N N . GLY A 1 92 ? -10.238 -4.266 11.454 1.00 87.62 92 GLY A N 1
ATOM 688 C CA . GLY A 1 92 ? -9.389 -5.089 12.316 1.00 87.62 92 GLY A CA 1
ATOM 689 C C . GLY A 1 92 ? -8.516 -6.083 11.546 1.00 87.62 92 GLY A C 1
ATOM 690 O O . GLY A 1 92 ? -7.962 -6.991 12.154 1.00 87.62 92 GLY A O 1
ATOM 691 N N . ASP A 1 93 ? -8.371 -5.900 10.234 1.00 87.44 93 ASP A N 1
ATOM 692 C CA . ASP A 1 93 ? -7.603 -6.764 9.330 1.00 87.44 93 ASP A CA 1
ATOM 693 C C . ASP A 1 93 ? -6.126 -6.363 9.230 1.00 87.44 93 ASP A C 1
ATOM 695 O O . ASP A 1 93 ? -5.298 -7.158 8.781 1.00 87.44 93 ASP A O 1
ATOM 699 N N . LEU A 1 94 ? -5.792 -5.129 9.622 1.00 89.44 94 LEU A N 1
ATOM 700 C CA . LEU A 1 94 ? -4.438 -4.577 9.584 1.00 89.44 94 LEU A CA 1
ATOM 701 C C . LEU A 1 94 ? -4.059 -3.976 10.943 1.00 89.44 94 LEU A C 1
ATOM 703 O O . LEU A 1 94 ? -4.885 -3.375 11.635 1.00 89.44 94 LEU A O 1
ATOM 707 N N . ARG A 1 95 ? -2.785 -4.114 11.319 1.00 90.06 95 ARG A N 1
ATOM 708 C CA . ARG A 1 95 ? -2.199 -3.449 12.492 1.00 90.06 95 ARG A CA 1
ATOM 709 C C . ARG A 1 95 ? -2.247 -1.924 12.343 1.00 90.06 95 ARG A C 1
ATOM 711 O O . ARG A 1 95 ? -2.155 -1.392 11.241 1.00 90.06 95 ARG A O 1
ATOM 718 N N . SER A 1 96 ? -2.373 -1.216 13.461 1.00 86.81 96 SER A N 1
ATOM 719 C CA . SER A 1 96 ? -2.623 0.233 13.483 1.00 86.81 96 SER A CA 1
ATOM 720 C C . SER A 1 96 ? -1.375 1.106 13.639 1.00 86.81 96 SER A C 1
ATOM 722 O O . SER A 1 96 ? -1.495 2.324 13.697 1.00 86.81 96 SER A O 1
ATOM 724 N N . ASP A 1 97 ? -0.201 0.506 13.797 1.00 86.06 97 ASP A N 1
ATOM 725 C CA . ASP A 1 97 ? 1.063 1.174 14.125 1.00 86.06 97 ASP A CA 1
ATOM 726 C C . ASP A 1 97 ? 2.011 1.328 12.924 1.00 86.06 97 ASP A C 1
ATOM 728 O O . ASP A 1 97 ? 3.155 1.732 13.106 1.00 86.06 97 ASP A O 1
ATOM 732 N N . VAL A 1 98 ? 1.546 1.022 11.709 1.00 87.06 98 VAL A N 1
ATOM 733 C CA . VAL A 1 98 ? 2.300 1.220 10.462 1.00 87.06 98 VAL A CA 1
ATOM 734 C C . VAL A 1 98 ? 1.731 2.414 9.705 1.00 87.06 98 VAL A C 1
ATOM 736 O O . VAL A 1 98 ? 0.518 2.501 9.505 1.00 87.06 98 VAL A O 1
ATOM 739 N N . THR A 1 99 ? 2.604 3.330 9.282 1.00 87.88 99 THR A N 1
ATOM 740 C CA . THR A 1 99 ? 2.212 4.522 8.517 1.00 87.88 99 THR A CA 1
ATOM 741 C C . THR A 1 99 ? 2.177 4.254 7.010 1.00 87.88 99 THR A C 1
ATOM 743 O O . THR A 1 99 ? 2.745 3.277 6.512 1.00 87.88 99 THR A O 1
ATOM 746 N N . ALA A 1 100 ? 1.508 5.130 6.254 1.00 86.88 100 ALA A N 1
ATOM 747 C CA . ALA A 1 100 ? 1.499 5.040 4.795 1.00 86.88 100 ALA A CA 1
ATOM 748 C C . ALA A 1 100 ? 2.897 5.270 4.201 1.00 86.88 100 ALA A C 1
ATOM 750 O O . ALA A 1 100 ? 3.262 4.653 3.200 1.00 86.88 100 ALA A O 1
ATOM 751 N N . GLU A 1 101 ? 3.693 6.123 4.843 1.00 85.25 101 GLU A N 1
ATOM 752 C CA . GLU A 1 101 ? 5.082 6.407 4.509 1.00 85.25 101 GLU A CA 1
ATOM 753 C C . GLU A 1 101 ? 5.978 5.180 4.694 1.00 85.25 101 GLU A C 1
ATOM 755 O O . GLU A 1 101 ? 6.755 4.868 3.790 1.00 85.25 101 GLU A O 1
ATOM 760 N N . ASP A 1 102 ? 5.835 4.450 5.807 1.00 88.81 102 ASP A N 1
ATOM 761 C CA . ASP A 1 102 ? 6.578 3.205 6.051 1.00 88.81 102 ASP A CA 1
ATOM 762 C C . ASP A 1 102 ? 6.281 2.175 4.960 1.00 88.81 102 ASP A C 1
ATOM 764 O O . ASP A 1 102 ? 7.184 1.516 4.434 1.00 88.81 102 ASP A O 1
ATOM 768 N N . LEU A 1 103 ? 5.005 2.060 4.580 1.00 89.44 103 LEU A N 1
ATOM 769 C CA . LEU A 1 103 ? 4.592 1.128 3.543 1.00 89.44 103 LEU A CA 1
ATOM 770 C C . LEU A 1 103 ? 5.119 1.536 2.165 1.00 89.44 103 LEU A C 1
ATOM 772 O O . LEU A 1 103 ? 5.624 0.694 1.423 1.00 89.44 103 LEU A O 1
ATOM 776 N N . ALA A 1 104 ? 5.050 2.825 1.830 1.00 85.62 104 ALA A N 1
ATOM 777 C CA . ALA A 1 104 ? 5.613 3.347 0.592 1.00 85.62 104 ALA A CA 1
ATOM 778 C C . ALA A 1 104 ? 7.128 3.093 0.515 1.00 85.62 104 ALA A C 1
ATOM 780 O O . ALA A 1 104 ? 7.621 2.628 -0.514 1.00 85.62 104 ALA A O 1
ATOM 781 N N . ALA A 1 105 ? 7.860 3.328 1.609 1.00 85.38 105 ALA A N 1
ATOM 782 C CA . ALA A 1 105 ? 9.292 3.061 1.693 1.00 85.38 105 ALA A CA 1
ATOM 783 C C . ALA A 1 105 ? 9.610 1.567 1.511 1.00 85.38 105 ALA A C 1
ATOM 785 O O . ALA A 1 105 ? 10.508 1.217 0.741 1.00 85.38 105 ALA A O 1
ATOM 786 N N . ALA A 1 106 ? 8.841 0.678 2.151 1.00 90.19 106 ALA A N 1
ATOM 787 C CA . ALA A 1 106 ? 8.996 -0.767 2.000 1.00 90.19 106 ALA A CA 1
ATOM 788 C C . ALA A 1 106 ? 8.801 -1.217 0.544 1.00 90.19 106 ALA A C 1
ATOM 790 O O . ALA A 1 106 ? 9.618 -1.972 0.014 1.00 90.19 106 ALA A O 1
ATOM 791 N N . LEU A 1 107 ? 7.760 -0.719 -0.130 1.00 86.38 107 LEU A N 1
ATOM 792 C CA . LEU A 1 107 ? 7.491 -1.044 -1.532 1.00 86.38 107 LEU A CA 1
ATOM 793 C C . LEU A 1 107 ? 8.617 -0.563 -2.448 1.00 86.38 107 LEU A C 1
ATOM 795 O O . LEU A 1 107 ? 9.100 -1.334 -3.276 1.00 86.38 107 LEU A O 1
ATOM 799 N N . ILE A 1 108 ? 9.087 0.674 -2.269 1.00 82.81 108 ILE A N 1
ATOM 800 C CA . ILE A 1 108 ? 10.225 1.211 -3.026 1.00 82.81 108 ILE A CA 1
ATOM 801 C C . ILE A 1 108 ? 11.463 0.331 -2.827 1.00 82.81 108 ILE A C 1
ATOM 803 O O . ILE A 1 108 ? 12.113 -0.031 -3.808 1.00 82.81 108 ILE A O 1
ATOM 807 N N . GLY A 1 109 ? 11.760 -0.085 -1.593 1.00 85.19 109 GLY A N 1
ATOM 808 C CA . GLY A 1 109 ? 12.863 -1.004 -1.309 1.00 85.19 109 GLY A CA 1
ATOM 809 C C . GLY A 1 109 ? 12.724 -2.347 -2.037 1.00 85.19 109 GLY A C 1
ATOM 810 O O . GLY A 1 109 ? 13.665 -2.790 -2.698 1.00 85.19 109 GLY A O 1
ATOM 811 N N . ILE A 1 110 ? 11.540 -2.967 -1.991 1.00 87.50 110 ILE A N 1
ATOM 812 C CA . ILE A 1 110 ? 11.264 -4.249 -2.666 1.00 87.50 110 ILE A CA 1
ATOM 813 C C . ILE A 1 110 ? 11.489 -4.131 -4.177 1.00 87.50 110 ILE A C 1
ATOM 815 O O . ILE A 1 110 ? 12.202 -4.953 -4.758 1.00 87.50 110 ILE A O 1
ATOM 819 N N . PHE A 1 111 ? 10.926 -3.103 -4.814 1.00 81.75 111 PHE A N 1
ATOM 820 C CA . PHE A 1 111 ? 11.037 -2.917 -6.263 1.00 81.75 111 PHE A CA 1
ATOM 821 C C . PHE A 1 111 ? 12.417 -2.413 -6.709 1.00 81.75 111 PHE A C 1
ATOM 823 O O . PHE A 1 111 ? 12.792 -2.625 -7.858 1.00 81.75 111 PHE A O 1
ATOM 830 N N . THR A 1 112 ? 13.218 -1.849 -5.801 1.00 81.31 112 THR A N 1
ATOM 831 C CA . THR A 1 112 ? 14.647 -1.555 -6.033 1.00 81.31 112 THR A CA 1
ATOM 832 C C . THR A 1 112 ? 15.481 -2.819 -6.132 1.00 81.31 112 THR A C 1
ATOM 834 O O . THR A 1 112 ? 16.336 -2.927 -7.009 1.00 81.31 112 THR A O 1
ATOM 837 N N . VAL A 1 113 ? 15.204 -3.811 -5.288 1.00 82.38 113 VAL A N 1
ATOM 838 C CA . VAL A 1 113 ? 15.895 -5.107 -5.346 1.00 82.38 113 VAL A CA 1
ATOM 839 C C . VAL A 1 113 ? 15.371 -5.971 -6.500 1.00 82.38 113 VAL A C 1
ATOM 841 O O . VAL A 1 113 ? 16.136 -6.723 -7.104 1.00 82.38 113 VAL A O 1
ATOM 844 N N . TYR A 1 114 ? 14.086 -5.844 -6.847 1.00 80.94 114 TYR A N 1
ATOM 845 C CA . TYR A 1 114 ? 13.428 -6.622 -7.903 1.00 80.94 114 TYR A CA 1
ATOM 846 C C . TYR A 1 114 ? 12.763 -5.735 -8.977 1.00 80.94 114 TYR A C 1
ATOM 848 O O . TYR A 1 114 ? 11.536 -5.692 -9.067 1.00 80.94 114 TYR A O 1
ATOM 856 N N . PRO A 1 115 ? 13.547 -5.058 -9.838 1.00 66.81 115 PRO A N 1
ATOM 857 C CA . PRO A 1 115 ? 13.036 -4.036 -10.758 1.00 66.81 115 PRO A CA 1
ATOM 858 C C . PRO A 1 115 ? 12.418 -4.565 -12.066 1.00 66.81 115 PRO A C 1
ATOM 860 O O . PRO A 1 115 ? 11.922 -3.767 -12.858 1.00 66.81 115 PRO A O 1
ATOM 863 N N . ARG A 1 116 ? 12.488 -5.874 -12.367 1.00 60.88 116 ARG A N 1
ATOM 864 C CA . ARG A 1 116 ? 12.164 -6.414 -13.707 1.00 60.88 116 ARG A CA 1
ATOM 865 C C . ARG A 1 116 ? 11.056 -7.474 -13.729 1.00 60.88 116 ARG A C 1
ATOM 867 O O . ARG A 1 116 ? 11.064 -8.360 -12.868 1.00 60.88 116 ARG A O 1
ATOM 874 N N . PRO A 1 117 ? 10.229 -7.489 -14.797 1.00 49.25 117 PRO A N 1
ATOM 875 C CA . PRO A 1 117 ? 9.332 -8.601 -15.088 1.00 49.25 117 PRO A CA 1
ATOM 876 C C . PRO A 1 117 ? 10.167 -9.849 -15.406 1.00 49.25 117 PRO A C 1
ATOM 878 O O . PRO A 1 117 ? 11.039 -9.829 -16.278 1.00 49.25 117 PRO A O 1
ATOM 881 N N . GLY A 1 118 ? 9.953 -10.916 -14.637 1.00 48.94 118 GLY A N 1
ATOM 882 C CA . GLY A 1 118 ? 10.778 -12.135 -14.638 1.00 48.94 118 GLY A CA 1
ATOM 883 C C . GLY A 1 118 ? 11.386 -12.473 -13.272 1.00 48.94 118 GLY A C 1
ATOM 884 O O . GLY A 1 118 ? 11.704 -13.633 -13.017 1.00 48.94 118 GLY A O 1
ATOM 885 N N . HIS A 1 119 ? 11.455 -11.492 -12.364 1.00 53.09 119 HIS A N 1
ATOM 886 C CA . HIS A 1 119 ? 11.700 -11.695 -10.930 1.00 53.09 119 HIS A CA 1
ATOM 887 C C . HIS A 1 119 ? 10.407 -11.636 -10.097 1.00 53.09 119 HIS A C 1
ATOM 889 O O . HIS A 1 119 ? 10.461 -11.478 -8.876 1.00 53.09 119 HIS A O 1
ATOM 895 N N . ASP A 1 120 ? 9.250 -11.822 -10.740 1.00 64.12 120 ASP A N 1
ATOM 896 C CA . ASP A 1 120 ? 7.907 -11.741 -10.148 1.00 64.12 120 ASP A CA 1
ATOM 897 C C . ASP A 1 120 ? 7.781 -12.590 -8.875 1.00 64.12 120 ASP A C 1
ATOM 899 O O . ASP A 1 120 ? 7.162 -12.178 -7.898 1.00 64.12 120 ASP A O 1
ATOM 903 N N . ALA A 1 121 ? 8.439 -13.754 -8.835 1.00 75.31 121 ALA A N 1
ATOM 904 C CA . ALA A 1 121 ? 8.414 -14.629 -7.667 1.00 75.31 121 ALA A CA 1
ATOM 905 C C . ALA A 1 121 ? 9.160 -14.044 -6.452 1.00 75.31 121 ALA A C 1
ATOM 907 O O . ALA A 1 121 ? 8.805 -14.352 -5.321 1.00 75.31 121 ALA A O 1
ATOM 908 N N . GLY A 1 122 ? 10.207 -13.239 -6.658 1.00 80.88 122 GLY A N 1
ATOM 909 C CA . GLY A 1 122 ? 10.967 -12.599 -5.579 1.00 80.88 122 GLY A CA 1
ATOM 910 C C . GLY A 1 122 ? 10.208 -11.431 -4.960 1.00 80.88 122 GLY A C 1
ATOM 911 O O . GLY A 1 122 ? 10.007 -11.413 -3.746 1.00 80.88 122 GLY A O 1
ATOM 912 N N . ALA A 1 123 ? 9.727 -10.518 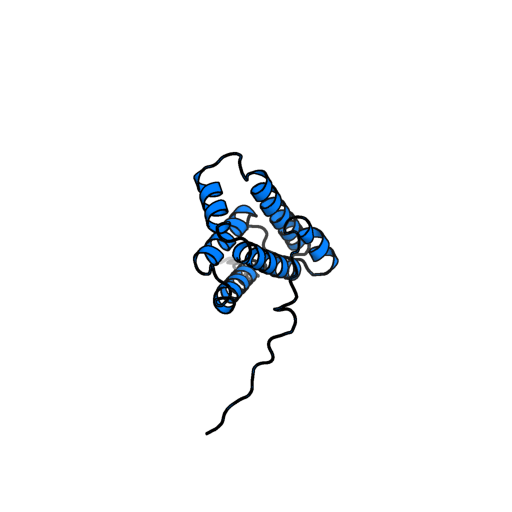-5.808 1.00 84.06 123 ALA A N 1
ATOM 913 C CA . ALA A 1 123 ? 8.901 -9.395 -5.380 1.00 84.06 123 ALA A CA 1
ATOM 914 C C . ALA A 1 123 ? 7.608 -9.883 -4.711 1.00 84.06 123 ALA A C 1
ATOM 916 O O . ALA A 1 123 ? 7.327 -9.472 -3.591 1.00 84.06 123 ALA A O 1
ATOM 917 N N . SER A 1 124 ? 6.886 -10.836 -5.320 1.00 85.12 124 SER A N 1
ATOM 918 C CA . SER A 1 124 ? 5.653 -11.383 -4.732 1.00 85.12 124 SER A CA 1
ATOM 919 C C . SER A 1 124 ? 5.890 -11.977 -3.347 1.00 85.12 124 SER A C 1
ATOM 921 O O . SER A 1 124 ? 5.130 -11.675 -2.438 1.00 85.12 124 SER A O 1
ATOM 923 N N . ARG A 1 125 ? 6.966 -12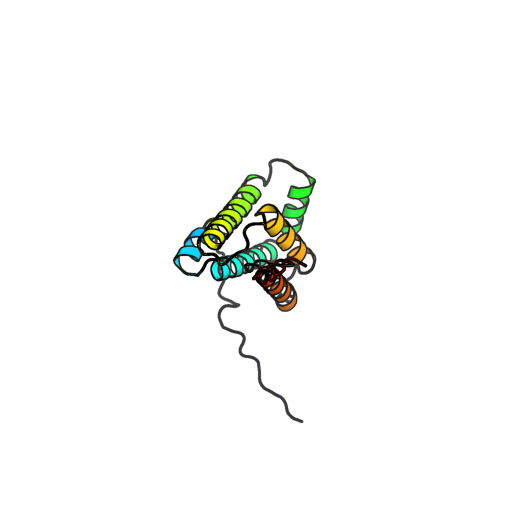.754 -3.139 1.00 88.62 125 ARG A N 1
ATOM 924 C CA . ARG A 1 125 ? 7.275 -13.308 -1.808 1.00 88.62 125 ARG A CA 1
ATOM 925 C C . ARG A 1 125 ? 7.536 -12.226 -0.762 1.00 88.62 125 ARG A C 1
ATOM 927 O O . ARG A 1 125 ? 7.151 -12.405 0.388 1.00 88.62 125 ARG A O 1
ATOM 934 N N . LEU A 1 126 ? 8.207 -11.133 -1.130 1.00 91.06 126 LEU A N 1
ATOM 935 C CA . LEU A 1 126 ? 8.435 -10.023 -0.201 1.00 91.06 126 LEU A CA 1
ATOM 936 C C . LEU A 1 126 ? 7.159 -9.225 0.072 1.00 91.06 126 LEU A C 1
ATOM 938 O O . LEU A 1 126 ? 6.972 -8.780 1.199 1.00 91.06 126 LEU A O 1
ATOM 942 N N . LEU A 1 127 ? 6.275 -9.081 -0.917 1.00 90.69 127 LEU A N 1
ATOM 943 C CA . LEU A 1 127 ? 4.951 -8.495 -0.711 1.00 90.69 127 LEU A CA 1
ATOM 944 C C . LEU A 1 127 ? 4.096 -9.370 0.211 1.00 90.69 127 LEU A C 1
ATOM 946 O O . LEU A 1 127 ? 3.445 -8.843 1.105 1.00 90.69 127 LEU A O 1
ATOM 950 N N . ASP A 1 128 ? 4.138 -10.693 0.053 1.00 90.94 128 ASP A N 1
ATOM 951 C CA . ASP A 1 128 ? 3.421 -11.622 0.930 1.00 90.94 128 ASP A CA 1
ATOM 952 C C . ASP A 1 128 ? 3.977 -11.564 2.366 1.00 90.94 128 ASP A C 1
ATOM 954 O O . ASP A 1 128 ? 3.210 -11.464 3.322 1.00 90.94 128 ASP A O 1
ATOM 958 N N . LEU A 1 129 ? 5.307 -11.505 2.526 1.00 92.50 129 LEU A N 1
ATOM 959 C CA . LEU A 1 129 ? 5.956 -11.315 3.830 1.00 92.50 129 LEU A CA 1
ATOM 960 C C . LEU A 1 129 ? 5.582 -9.971 4.475 1.00 92.50 129 LEU A C 1
ATOM 962 O O . LEU A 1 129 ? 5.340 -9.903 5.681 1.00 92.50 129 LEU A O 1
ATOM 966 N N . LEU A 1 130 ? 5.532 -8.903 3.678 1.00 92.62 130 LEU A N 1
ATOM 967 C CA . LEU A 1 130 ? 5.084 -7.589 4.127 1.00 92.62 130 LEU A CA 1
ATOM 968 C C . LEU A 1 130 ? 3.631 -7.660 4.606 1.00 92.62 130 LEU A C 1
ATOM 970 O O . LEU A 1 130 ? 3.341 -7.210 5.710 1.00 92.62 130 LEU A O 1
ATOM 974 N N . MET A 1 131 ? 2.740 -8.289 3.834 1.00 93.19 131 MET A N 1
ATOM 975 C CA . MET A 1 131 ? 1.343 -8.493 4.223 1.00 93.19 131 MET A CA 1
ATOM 976 C C . MET A 1 131 ? 1.212 -9.290 5.520 1.00 93.19 131 MET A C 1
ATOM 978 O O . MET A 1 131 ? 0.417 -8.915 6.378 1.00 93.19 131 MET A O 1
ATOM 982 N N . ASP A 1 132 ? 2.004 -10.345 5.709 1.00 91.81 132 ASP A N 1
ATOM 983 C CA . ASP A 1 132 ? 2.013 -11.114 6.955 1.00 91.81 132 ASP A CA 1
ATOM 984 C C . ASP A 1 132 ? 2.456 -10.264 8.156 1.00 91.81 132 ASP A C 1
ATOM 986 O O . ASP A 1 132 ? 1.875 -10.378 9.235 1.00 91.81 132 ASP A O 1
ATOM 990 N N . GLY A 1 133 ? 3.414 -9.352 7.965 1.00 90.44 133 GLY A N 1
ATOM 991 C CA . GLY A 1 133 ? 3.845 -8.390 8.985 1.00 90.44 133 GLY A CA 1
ATOM 992 C C . GLY A 1 133 ? 2.842 -7.266 9.282 1.00 90.44 133 GLY A C 1
ATOM 993 O O . GLY A 1 133 ? 2.947 -6.622 10.333 1.00 90.44 133 GLY A O 1
ATOM 994 N N . LEU A 1 134 ? 1.882 -7.027 8.380 1.00 91.44 134 LEU A N 1
ATOM 995 C CA . LEU A 1 134 ? 0.796 -6.054 8.543 1.00 91.44 134 LEU A CA 1
ATOM 996 C C . LEU A 1 134 ? -0.441 -6.635 9.223 1.00 91.44 134 LEU A C 1
ATOM 998 O O . LEU A 1 134 ? -1.306 -5.870 9.653 1.00 91.44 134 LEU A O 1
ATOM 1002 N N . ARG A 1 135 ? -0.541 -7.961 9.344 1.00 89.38 135 ARG A N 1
ATOM 1003 C CA . ARG A 1 135 ? -1.651 -8.586 10.066 1.00 89.38 135 ARG A CA 1
ATOM 1004 C C . ARG A 1 135 ? -1.638 -8.140 11.532 1.00 89.38 135 ARG A C 1
ATOM 1006 O O . ARG A 1 135 ? -0.564 -7.878 12.085 1.00 89.38 135 ARG A O 1
ATOM 1013 N N . PRO A 1 136 ? -2.807 -8.057 12.189 1.00 85.38 136 PRO A N 1
ATOM 1014 C CA . PRO A 1 136 ? -2.881 -7.688 13.589 1.00 85.38 136 PRO A CA 1
ATOM 1015 C C . PRO A 1 136 ? -2.011 -8.645 14.393 1.00 85.38 136 PRO A C 1
ATOM 1017 O O . PRO A 1 136 ? -2.167 -9.865 14.308 1.00 85.38 136 PRO A O 1
ATOM 1020 N N . ALA A 1 137 ? -1.090 -8.097 15.183 1.00 69.62 137 ALA A N 1
ATOM 1021 C CA . ALA A 1 137 ? -0.374 -8.910 16.141 1.00 69.62 137 ALA A CA 1
ATOM 1022 C C . ALA A 1 137 ? -1.408 -9.447 17.135 1.00 69.62 137 ALA A C 1
ATOM 1024 O O . ALA A 1 137 ? -1.930 -8.699 17.965 1.00 69.62 137 ALA A O 1
ATOM 1025 N N . SER A 1 138 ? -1.692 -10.745 17.079 1.00 59.50 138 SER A N 1
ATOM 1026 C CA . SER A 1 138 ? -2.308 -11.456 18.189 1.00 59.50 138 SER A CA 1
ATOM 1027 C C . SER A 1 138 ? -1.289 -11.443 19.322 1.00 59.50 138 SER A C 1
ATOM 1029 O O . SER A 1 138 ? -0.512 -12.375 19.498 1.00 59.50 138 SER A O 1
ATOM 1031 N N . ARG A 1 139 ? -1.219 -10.333 20.068 1.00 55.47 139 ARG A N 1
ATOM 1032 C CA . ARG A 1 139 ? -0.460 -10.288 21.316 1.00 55.47 139 ARG A CA 1
ATOM 1033 C C . ARG A 1 139 ? -1.064 -11.386 22.188 1.00 55.47 139 ARG A C 1
ATOM 1035 O O . ARG A 1 139 ? -2.233 -11.247 22.553 1.00 55.47 139 ARG A O 1
ATOM 1042 N N . PRO A 1 140 ? -0.330 -12.462 22.529 1.00 49.53 140 PRO A N 1
ATOM 1043 C CA . PRO A 1 140 ? -0.810 -13.352 23.565 1.00 49.53 140 PRO A CA 1
ATOM 1044 C C . PRO A 1 140 ? -0.970 -12.479 24.806 1.00 49.53 140 PRO A C 1
ATOM 1046 O O . PRO A 1 140 ? -0.024 -11.801 25.219 1.00 49.53 140 PRO A O 1
ATOM 1049 N N . SER A 1 141 ? -2.191 -12.419 25.337 1.00 50.09 141 SER A N 1
ATOM 1050 C CA . SER A 1 141 ? -2.474 -11.804 26.626 1.00 50.09 141 SER A CA 1
ATOM 1051 C C . SER A 1 141 ? -1.459 -12.371 27.607 1.00 50.09 141 SER A C 1
ATOM 1053 O O . SER A 1 141 ? -1.498 -13.564 27.914 1.00 50.09 141 SER A O 1
ATOM 1055 N N . ARG A 1 142 ? -0.487 -11.548 28.022 1.00 56.22 142 ARG A N 1
ATOM 1056 C CA . ARG A 1 142 ? 0.464 -11.934 29.062 1.00 56.22 142 ARG A CA 1
ATOM 1057 C C . ARG A 1 142 ? -0.403 -12.362 30.248 1.00 56.22 142 ARG A C 1
ATOM 1059 O O . ARG A 1 142 ? -1.195 -11.524 30.680 1.00 56.22 142 ARG A O 1
ATOM 1066 N N . PRO A 1 143 ? -0.324 -13.619 30.725 1.00 60.00 143 PRO A N 1
ATOM 1067 C CA . PRO A 1 143 ? -1.097 -14.021 31.884 1.00 60.00 143 PRO A CA 1
ATOM 1068 C C . PRO A 1 143 ? -0.751 -13.048 33.006 1.00 60.00 143 PRO A C 1
ATOM 1070 O O . PRO A 1 143 ? 0.426 -12.835 33.314 1.00 60.00 143 PRO A O 1
ATOM 1073 N N . GLU A 1 144 ? -1.785 -12.377 33.507 1.00 59.81 144 GLU A N 1
ATOM 1074 C CA . GLU A 1 144 ? -1.707 -11.499 34.662 1.00 59.81 144 GLU A CA 1
ATOM 1075 C C . GLU A 1 144 ? -0.949 -12.262 35.755 1.00 59.81 144 GLU A C 1
ATOM 1077 O O . GLU A 1 144 ? -1.298 -13.419 36.020 1.00 59.81 144 GLU A O 1
ATOM 1082 N N . PRO A 1 145 ? 0.139 -11.711 36.324 1.00 59.59 145 PRO A N 1
ATOM 1083 C CA . PRO A 1 145 ? 0.829 -12.388 37.404 1.00 59.59 145 PRO A CA 1
ATOM 1084 C C . PRO A 1 145 ? -0.167 -12.505 38.551 1.00 59.59 145 PRO A C 1
ATOM 1086 O O . PRO A 1 145 ? -0.451 -11.517 39.226 1.00 59.59 145 PRO A O 1
ATOM 1089 N N . ALA A 1 146 ? -0.721 -13.712 38.713 1.00 65.31 146 ALA A N 1
ATOM 1090 C CA . ALA A 1 146 ? -1.621 -14.065 39.791 1.00 65.31 146 ALA A CA 1
ATOM 1091 C C . ALA A 1 146 ? -1.034 -13.497 41.079 1.00 65.31 146 ALA A C 1
ATOM 1093 O O . ALA A 1 146 ? 0.130 -13.762 41.405 1.00 65.31 146 ALA A O 1
ATOM 1094 N N . GLY A 1 147 ? -1.821 -12.637 41.727 1.00 54.38 147 GLY A N 1
ATOM 1095 C CA . GLY A 1 147 ? -1.422 -11.922 42.922 1.00 54.38 147 GLY A CA 1
ATOM 1096 C C . GLY A 1 147 ? -0.697 -12.866 43.866 1.00 54.38 147 GLY A C 1
ATOM 1097 O O . GLY A 1 147 ? -1.214 -13.923 44.232 1.00 54.38 147 GLY A O 1
ATOM 1098 N N . ARG A 1 148 ? 0.528 -12.489 44.235 1.00 59.31 148 ARG A N 1
ATOM 1099 C CA . ARG A 1 148 ? 1.226 -13.094 45.363 1.00 59.31 148 ARG A CA 1
ATOM 1100 C C . ARG A 1 148 ? 0.420 -12.714 46.603 1.00 59.31 148 ARG A C 1
ATOM 1102 O O . ARG A 1 148 ? 0.608 -11.646 47.178 1.00 59.31 148 ARG A O 1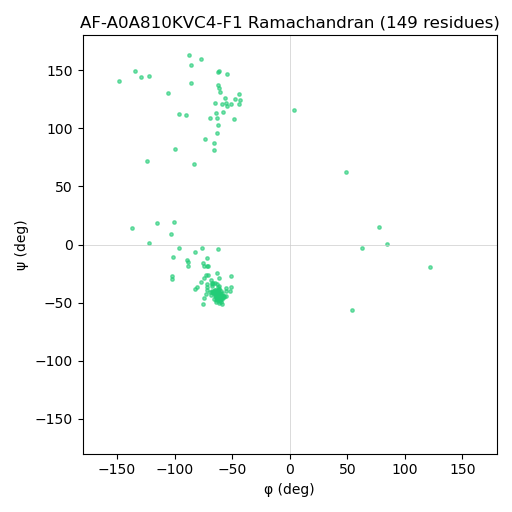
ATOM 1109 N N . GLY A 1 149 ? -0.572 -13.545 46.904 1.00 55.47 149 GLY A N 1
ATOM 1110 C CA . GLY A 1 149 ? -1.355 -13.482 48.118 1.00 55.47 149 GLY A CA 1
ATOM 1111 C C . GLY A 1 149 ? -0.443 -13.680 49.320 1.00 55.47 149 GLY A C 1
ATOM 1112 O O . GLY A 1 149 ? 0.433 -14.542 49.304 1.00 55.47 149 GLY A O 1
ATOM 1113 N N . ALA A 1 150 ? -0.662 -12.813 50.302 1.00 54.25 150 ALA A N 1
ATOM 1114 C CA . ALA A 1 150 ? -0.425 -12.977 51.727 1.00 54.25 150 ALA A CA 1
ATOM 1115 C C . ALA A 1 150 ? 0.244 -14.290 52.183 1.00 54.25 150 ALA A C 1
ATOM 1117 O O . ALA A 1 150 ? -0.367 -15.358 52.132 1.00 54.25 150 ALA A O 1
ATOM 1118 N N . ALA A 1 151 ? 1.444 -14.150 52.745 1.00 49.06 151 ALA A N 1
ATOM 1119 C CA . ALA A 1 151 ? 1.883 -14.842 53.955 1.00 49.06 151 ALA A CA 1
ATOM 1120 C C . ALA A 1 151 ? 2.931 -13.967 54.653 1.00 49.06 151 ALA A C 1
ATOM 1122 O O . ALA A 1 151 ? 3.836 -13.473 53.940 1.00 49.06 151 ALA A O 1
#

Radius of gyration: 19.73 Å; Cα contacts (8 Å, |Δi|>4): 110; chains: 1; bounding box: 32×60×73 Å

Organism: NCBI:txid390989

Foldseek 3Di:
DDDDDDDPDPPPPPPLPDDDLLPCLVVLVVPDQLLVSLLVSLVNVLVVLQVDPCVLVVVVCCVVVVDDPCVVVVVSQLVSQCSSQVRCVVVLQFADPDHSVNVVVQSSVLCVVVVYDVCCVSSSVSSVVVSVVGGHPPPPPPPDPDDPDDD

pLDDT: mean 72.15, std 17.05, range [34.47, 93.19]

InterPro domains:
  IPR036271 Tetracyclin repressor-like, C-terminal domain superfamily [SSF48498] (33-136)
  IPR049445 Transcriptional regulator SbtR-like, C-terminal domain [PF21597] (34-136)

Secondary structure (DSSP, 8-state):
---PPP----GGGG------TTTHHHHHHHHS-HHHHHHHHHHHHHHHHHHSTTHHHHHHHHHHH-SSTTHHHHHHHHHHHHHHHHHHHHHTSS-SS--HHHHHHHHHHHHHH--STT-HHHHHHHHHHHHHHHS------PPP-------

Nearest PDB structures (foldseek):
  2q24-assembly1_B  TM=8.481E-01  e=1.446E-07  Streptomyces coelicolor A3(2)
  2qwt-assembly1_A  TM=7.567E-01  e=9.848E-02  Mycolicibacterium vanbaalenii PYR-1
  4gct-assembly1_A  TM=5.252E-01  e=8.835E-01  Vibrio cholerae O1 biovar El Tor str. N16961
  4pxi-assembly1_D  TM=5.781E-01  e=1.509E+00  Streptomyces coelicolor
  6zui-assembly1_A  TM=6.639E-01  e=5.749E+00  Escherichia coli K-12

Mean predicted aligned error: 12.55 Å

Solvent-accessible surface area (backbone atoms only — not comparable to full-atom values): 9129 Å² total; per-residue (Å²): 137,87,83,81,77,85,79,81,72,67,80,70,82,81,66,80,76,81,74,60,79,66,64,43,44,60,62,31,50,77,76,33,61,36,60,58,24,46,56,57,48,52,51,53,51,50,54,48,46,52,70,40,78,66,46,58,61,46,54,51,47,50,70,74,65,70,71,72,90,52,52,65,61,52,51,38,49,40,51,30,44,40,54,33,51,53,50,9,40,75,72,60,51,28,45,83,90,68,53,41,66,58,51,52,52,50,50,52,52,46,42,67,78,39,62,50,90,86,41,55,72,59,40,48,52,52,51,52,52,50,52,63,71,37,35,50,79,79,69,74,78,73,76,74,80,73,75,86,69,90,130

Sequence (151 aa):
MTTLPGTCRPAWSSAARRTRLTTGARDLLDELPPAAALRRWMDQFGDWIATKNGMLDTLLAMIDAGEVAHAQTRAELLTAITTICDAGRVAGDLRSDVTAEDLAAALIGIFTVYPRPGHDAGASRLLDLLMDGLRPASRPSRPEPAGRGAA